Protein AF-A0A1U9YNM9-F1 (afdb_monomer_lite)

Sequence (92 aa):
MSVRMNKNGNSTIMVTLDSTPLAFAVLYMCYASKQLTEEQFHQAVQQLSAFHKKNIEEQMDTIHSYSPPPKSRRIHSSLPSQRSHGLPSKKR

Foldseek 3Di:
DDWDADPVRDIDDDDDDDCLVVQLVVLVVCVVVVVDDPVRSVVVNVVSVVVSVVVVVVVVCVVPVCDDDPPPPPPPPPDPPPDDDDDDDDDD

Organism: NCBI:txid1477

Radius of gyration: 32.37 Å; chains: 1; bounding box: 72×21×95 Å

Structure (mmCIF, N/CA/C/O backbone):
data_AF-A0A1U9YNM9-F1
#
_entry.id   AF-A0A1U9YNM9-F1
#
loop_
_atom_site.group_PDB
_atom_site.id
_atom_site.type_symbol
_atom_site.label_atom_id
_atom_site.label_alt_id
_atom_site.label_comp_id
_atom_site.label_asym_id
_atom_site.label_entity_id
_atom_site.label_seq_id
_atom_site.pdbx_PDB_ins_code
_atom_site.Cartn_x
_atom_site.Cartn_y
_atom_site.Cartn_z
_atom_site.occupancy
_atom_site.B_iso_or_equiv
_atom_site.auth_seq_id
_atom_site.auth_comp_id
_atom_site.auth_asym_id
_atom_site.auth_atom_id
_atom_site.pdbx_PDB_model_num
ATOM 1 N N . MET A 1 1 ? 6.998 -2.201 -18.821 1.00 55.06 1 MET A N 1
ATOM 2 C CA . MET A 1 1 ? 7.493 -3.321 -19.653 1.00 55.06 1 MET A CA 1
ATOM 3 C C . MET A 1 1 ? 8.573 -2.773 -20.568 1.00 55.06 1 MET A C 1
ATOM 5 O O . MET A 1 1 ? 8.293 -1.820 -21.284 1.00 55.06 1 MET A O 1
ATOM 9 N N . SER A 1 2 ? 9.789 -3.314 -20.521 1.00 66.12 2 SER A N 1
ATOM 10 C CA . SER A 1 2 ? 10.869 -2.946 -21.444 1.00 66.12 2 SER A CA 1
ATOM 11 C C . SER A 1 2 ? 11.431 -4.192 -22.122 1.00 66.12 2 SER A C 1
ATOM 13 O O . SER A 1 2 ? 11.432 -5.285 -21.555 1.00 66.12 2 SER A O 1
ATOM 15 N N . VAL A 1 3 ? 11.860 -4.045 -23.374 1.00 67.38 3 VAL A N 1
ATOM 16 C CA . VAL A 1 3 ? 12.406 -5.146 -24.173 1.00 67.38 3 VAL A CA 1
ATOM 17 C C . VAL A 1 3 ? 13.861 -4.835 -24.477 1.00 67.38 3 VAL A C 1
ATOM 19 O O . VAL A 1 3 ? 14.175 -3.799 -25.060 1.00 67.38 3 VAL A O 1
ATOM 22 N N . ARG A 1 4 ? 14.755 -5.741 -24.085 1.00 66.25 4 ARG A N 1
ATOM 23 C CA . ARG A 1 4 ? 16.192 -5.648 -24.336 1.00 66.25 4 ARG A CA 1
ATOM 24 C C . ARG A 1 4 ? 16.588 -6.700 -25.362 1.00 66.25 4 ARG A C 1
ATOM 26 O O . ARG A 1 4 ? 16.440 -7.889 -25.113 1.00 66.25 4 ARG A O 1
ATOM 33 N N . MET A 1 5 ? 17.117 -6.274 -26.502 1.00 70.94 5 MET A N 1
ATOM 34 C CA . MET A 1 5 ? 17.727 -7.171 -27.489 1.00 70.94 5 MET A CA 1
ATOM 35 C C . MET A 1 5 ? 19.201 -7.377 -27.135 1.00 70.94 5 MET A C 1
ATOM 37 O O . MET A 1 5 ? 19.938 -6.404 -26.952 1.00 70.94 5 MET A O 1
ATOM 41 N N . ASN A 1 6 ? 19.646 -8.625 -27.012 1.00 73.94 6 ASN A N 1
ATOM 42 C CA . ASN A 1 6 ? 21.064 -8.934 -26.876 1.00 73.94 6 ASN A CA 1
ATOM 43 C C . ASN A 1 6 ? 21.734 -9.032 -28.261 1.00 73.94 6 ASN A C 1
ATOM 45 O O . ASN A 1 6 ? 21.073 -9.173 -29.290 1.00 73.94 6 ASN A O 1
ATOM 49 N N . LYS A 1 7 ? 23.071 -8.951 -28.298 1.00 74.38 7 LYS A N 1
ATOM 50 C CA . LYS A 1 7 ? 23.864 -8.977 -29.546 1.00 74.38 7 LYS A CA 1
ATOM 51 C C . LYS A 1 7 ? 23.739 -10.298 -30.322 1.00 74.38 7 LYS A C 1
ATOM 53 O O . LYS A 1 7 ? 24.162 -10.372 -31.469 1.00 74.38 7 LYS A O 1
ATOM 58 N N . ASN A 1 8 ? 23.177 -11.318 -29.686 1.00 77.75 8 ASN A N 1
ATOM 59 C CA . ASN A 1 8 ? 23.045 -12.684 -30.166 1.00 77.75 8 ASN A CA 1
ATOM 60 C C . ASN A 1 8 ? 21.659 -12.926 -30.798 1.00 77.75 8 ASN A C 1
ATOM 62 O O . ASN A 1 8 ? 21.392 -14.033 -31.248 1.00 77.75 8 ASN A O 1
ATOM 66 N N . GLY A 1 9 ? 20.785 -11.909 -30.817 1.00 74.31 9 GLY A N 1
ATOM 67 C CA . GLY A 1 9 ? 19.430 -11.987 -31.367 1.00 74.31 9 GLY A CA 1
ATOM 68 C C . GLY A 1 9 ? 18.349 -12.413 -30.368 1.00 74.31 9 GLY A C 1
ATOM 69 O O . GLY A 1 9 ? 17.178 -12.448 -30.735 1.00 74.31 9 GLY A O 1
ATOM 70 N N . ASN A 1 10 ? 18.691 -12.686 -29.104 1.00 79.25 10 ASN A N 1
ATOM 71 C CA . ASN A 1 10 ? 17.698 -13.027 -28.085 1.00 79.25 10 ASN A CA 1
ATOM 72 C C . ASN A 1 10 ? 17.136 -11.759 -27.442 1.00 79.25 10 ASN A C 1
ATOM 74 O O . ASN A 1 10 ? 17.866 -10.820 -27.112 1.00 79.25 10 ASN A O 1
ATOM 78 N N . SER A 1 11 ? 15.831 -11.767 -27.201 1.00 74.69 11 SER A N 1
ATOM 79 C CA . SER A 1 11 ? 15.129 -10.703 -26.491 1.00 74.69 11 SER A CA 1
ATOM 80 C C . SER A 1 11 ? 14.924 -11.100 -25.032 1.00 74.69 11 SER A C 1
ATOM 82 O O . SER A 1 11 ? 14.412 -12.176 -24.735 1.00 74.69 11 SER A O 1
ATOM 84 N N . THR A 1 12 ? 15.291 -10.219 -24.110 1.00 73.81 12 THR A N 1
ATOM 85 C CA . THR A 1 12 ? 14.912 -10.307 -22.701 1.00 73.81 12 THR A CA 1
ATOM 86 C C . THR A 1 12 ? 13.818 -9.284 -22.443 1.00 73.81 12 THR A C 1
ATOM 88 O O . THR A 1 12 ? 14.013 -8.087 -22.662 1.00 73.81 12 THR A O 1
ATOM 91 N N . ILE A 1 13 ? 12.660 -9.753 -21.989 1.00 73.88 13 ILE A N 1
ATOM 92 C CA . ILE A 1 13 ? 11.549 -8.896 -21.581 1.00 73.88 13 ILE A CA 1
ATOM 93 C C . ILE A 1 13 ? 11.694 -8.651 -20.083 1.00 73.88 13 ILE A C 1
ATOM 95 O O . ILE A 1 13 ? 11.661 -9.590 -19.292 1.00 73.88 13 ILE A O 1
ATOM 99 N N . MET A 1 14 ? 11.860 -7.391 -19.696 1.00 67.81 14 MET A N 1
ATOM 100 C CA . MET A 1 14 ? 11.830 -6.979 -18.300 1.00 67.81 14 MET A CA 1
ATOM 101 C C . MET A 1 14 ? 10.428 -6.460 -17.971 1.00 67.81 14 MET A C 1
ATOM 103 O O . MET A 1 14 ? 9.933 -5.491 -18.561 1.00 67.81 14 MET A O 1
ATOM 107 N N . VAL A 1 15 ? 9.771 -7.134 -17.030 1.00 68.81 15 VAL A N 1
ATOM 108 C CA . VAL A 1 15 ? 8.453 -6.757 -16.518 1.00 68.81 15 VAL A CA 1
ATOM 109 C C . VAL A 1 15 ? 8.639 -6.208 -15.115 1.00 68.81 15 VAL A C 1
ATOM 111 O O . VAL A 1 15 ? 9.107 -6.912 -14.226 1.00 68.81 15 VAL A O 1
ATOM 114 N N . THR A 1 16 ? 8.263 -4.949 -14.923 1.00 70.31 16 THR A N 1
ATOM 115 C CA . THR A 1 16 ? 8.120 -4.384 -13.586 1.00 70.31 16 THR A CA 1
ATOM 116 C C . THR A 1 16 ? 6.737 -4.742 -13.061 1.00 70.31 16 THR A C 1
ATOM 118 O O . THR A 1 16 ? 5.741 -4.440 -13.719 1.00 70.31 16 THR A O 1
ATOM 121 N N . LEU A 1 17 ? 6.678 -5.366 -11.887 1.00 77.31 17 LEU A N 1
ATOM 122 C CA . LEU A 1 17 ? 5.441 -5.582 -11.140 1.00 77.31 17 LEU A CA 1
ATOM 123 C C . LEU A 1 17 ? 5.286 -4.475 -10.096 1.00 77.31 17 LEU A C 1
ATOM 125 O O . LEU A 1 17 ? 6.178 -4.281 -9.273 1.00 77.31 17 LEU A O 1
ATOM 129 N N . ASP A 1 18 ? 4.156 -3.770 -10.123 1.00 81.69 18 ASP A N 1
ATOM 130 C CA . ASP A 1 18 ? 3.795 -2.834 -9.061 1.00 81.69 18 ASP A CA 1
ATOM 131 C C . ASP A 1 18 ? 3.114 -3.594 -7.915 1.00 81.69 18 ASP A C 1
ATOM 133 O O . ASP A 1 18 ? 1.996 -4.093 -8.054 1.00 81.69 18 ASP A O 1
ATOM 137 N N . SER A 1 19 ? 3.804 -3.709 -6.781 1.00 87.25 19 SER A N 1
ATOM 138 C CA . SER A 1 19 ? 3.290 -4.369 -5.577 1.00 87.25 19 SER A CA 1
ATOM 139 C C . SER A 1 19 ? 2.469 -3.438 -4.678 1.00 87.25 19 SER A C 1
ATOM 141 O O . SER A 1 19 ? 1.891 -3.898 -3.692 1.00 87.25 19 SER A O 1
ATOM 143 N N . THR A 1 20 ? 2.371 -2.148 -5.011 1.00 91.81 20 THR A N 1
ATOM 144 C CA . THR A 1 20 ? 1.719 -1.125 -4.175 1.00 91.81 20 THR A CA 1
ATOM 145 C C . THR A 1 20 ? 0.240 -1.421 -3.903 1.00 91.81 20 THR A C 1
ATOM 147 O O . THR A 1 20 ? -0.159 -1.348 -2.738 1.00 91.81 20 THR A O 1
ATOM 150 N N . PRO A 1 21 ? -0.582 -1.834 -4.894 1.00 92.75 21 PRO A N 1
ATOM 151 C CA . PRO A 1 21 ? -1.984 -2.177 -4.641 1.00 92.75 21 PRO A CA 1
ATOM 152 C C . PRO A 1 21 ? -2.139 -3.364 -3.684 1.00 92.75 21 PRO A C 1
ATOM 154 O O . PRO A 1 21 ? -3.013 -3.360 -2.817 1.00 92.75 21 PRO A O 1
ATOM 157 N N . LEU A 1 22 ? -1.259 -4.364 -3.805 1.00 93.94 22 LEU A N 1
ATOM 158 C CA . LEU A 1 22 ? -1.261 -5.534 -2.930 1.00 93.94 22 LEU A CA 1
ATOM 159 C C . LEU A 1 22 ? -0.864 -5.152 -1.498 1.00 93.94 22 LEU A C 1
ATOM 161 O O . LEU A 1 22 ? -1.531 -5.555 -0.548 1.00 93.94 22 LEU A O 1
ATOM 165 N N . ALA A 1 23 ? 0.182 -4.339 -1.339 1.00 94.81 23 ALA A N 1
ATOM 166 C CA . ALA A 1 23 ? 0.616 -3.848 -0.034 1.00 94.81 23 ALA A CA 1
ATOM 167 C C . ALA A 1 23 ? -0.478 -3.015 0.656 1.00 94.81 23 ALA A C 1
ATOM 169 O O . ALA A 1 23 ? -0.736 -3.205 1.845 1.00 94.81 23 ALA A O 1
ATOM 170 N N . PHE A 1 24 ? -1.177 -2.152 -0.089 1.00 96.69 24 PHE A N 1
ATOM 171 C CA . PHE A 1 24 ? -2.314 -1.397 0.438 1.00 96.69 24 PHE A CA 1
ATOM 172 C C . PHE A 1 24 ? -3.447 -2.317 0.909 1.00 96.69 24 PHE A C 1
ATOM 174 O O . PHE A 1 24 ? -3.968 -2.130 2.007 1.00 96.69 24 PHE A O 1
ATOM 181 N N . ALA A 1 25 ? -3.801 -3.334 0.117 1.00 97.25 25 ALA A N 1
ATOM 182 C CA . ALA A 1 25 ? -4.843 -4.287 0.488 1.00 97.25 25 ALA A CA 1
ATOM 183 C C . ALA A 1 25 ? -4.512 -5.010 1.804 1.00 97.25 25 ALA A C 1
ATOM 185 O O . ALA A 1 25 ? -5.376 -5.131 2.670 1.00 97.25 25 ALA A O 1
ATOM 186 N N . VAL A 1 26 ? -3.255 -5.423 1.996 1.00 97.12 26 VAL A N 1
ATOM 187 C CA . VAL A 1 26 ? -2.798 -6.038 3.254 1.00 97.12 26 VAL A CA 1
ATOM 188 C C . VAL A 1 26 ? -2.927 -5.063 4.427 1.00 97.12 26 VAL A C 1
ATOM 190 O O . VAL A 1 26 ? -3.490 -5.429 5.458 1.00 97.12 26 VAL A O 1
ATOM 193 N N . LEU A 1 27 ? -2.478 -3.813 4.273 1.00 97.19 27 LEU A N 1
ATOM 194 C CA . LEU A 1 27 ? -2.612 -2.790 5.318 1.00 97.19 27 LEU A CA 1
ATOM 195 C C . LEU A 1 27 ? -4.080 -2.542 5.689 1.00 97.19 27 LEU A C 1
ATOM 197 O O . LEU A 1 27 ? -4.412 -2.457 6.872 1.00 97.19 27 LEU A O 1
ATOM 201 N N . TYR A 1 28 ? -4.962 -2.474 4.690 1.00 97.44 28 TYR A N 1
ATOM 202 C CA . TYR A 1 28 ? -6.394 -2.289 4.906 1.00 97.44 28 TYR A CA 1
ATOM 203 C C . TYR A 1 28 ? -7.019 -3.484 5.633 1.00 97.44 28 TYR A C 1
ATOM 205 O O . TYR A 1 28 ? -7.790 -3.293 6.568 1.00 97.44 28 TYR A O 1
ATOM 213 N N . MET A 1 29 ? -6.646 -4.714 5.270 1.00 97.81 29 MET A N 1
ATOM 214 C CA . MET A 1 29 ? -7.095 -5.925 5.967 1.00 97.81 29 MET A CA 1
ATOM 215 C C . MET A 1 29 ? -6.647 -5.936 7.436 1.00 97.81 29 MET A C 1
ATOM 217 O O . MET A 1 29 ? -7.433 -6.291 8.318 1.00 97.81 29 MET A O 1
ATOM 221 N N . CYS A 1 30 ? -5.419 -5.501 7.732 1.00 97.06 30 CYS A N 1
ATOM 222 C CA . CYS A 1 30 ? -4.922 -5.362 9.105 1.00 97.06 30 CYS A CA 1
ATOM 223 C C . CYS A 1 30 ? -5.698 -4.296 9.899 1.00 97.06 30 CYS A C 1
ATOM 225 O O . CYS A 1 30 ? -6.054 -4.523 11.055 1.00 97.06 30 CYS A O 1
ATOM 227 N N . TYR A 1 31 ? -6.019 -3.161 9.277 1.00 97.56 31 TYR A N 1
ATOM 228 C CA . TYR A 1 31 ? -6.850 -2.125 9.897 1.00 97.56 31 TYR A CA 1
ATOM 229 C C . TYR A 1 31 ? -8.293 -2.602 10.139 1.00 97.56 31 TYR A C 1
ATOM 231 O O . TYR A 1 31 ? -8.824 -2.467 11.243 1.00 97.56 31 TYR A O 1
ATOM 239 N N . ALA A 1 32 ? -8.913 -3.238 9.141 1.00 97.00 32 ALA A N 1
ATOM 240 C CA . ALA A 1 32 ? -10.270 -3.776 9.230 1.00 97.00 32 ALA A CA 1
ATOM 241 C C . ALA A 1 32 ? -10.392 -4.863 10.311 1.00 97.00 32 ALA A C 1
ATOM 243 O O . ALA A 1 32 ? -11.388 -4.913 11.031 1.00 97.00 32 ALA A O 1
ATOM 244 N N . SER A 1 33 ? -9.350 -5.685 10.476 1.00 97.75 33 SER A N 1
ATOM 245 C CA . SER A 1 33 ? -9.252 -6.695 11.541 1.00 97.75 33 SER A CA 1
ATOM 246 C C . SER A 1 33 ? -8.826 -6.133 12.904 1.00 97.75 33 SER A C 1
ATOM 248 O O . SER A 1 33 ? -8.592 -6.910 13.827 1.00 97.75 33 SER A O 1
ATOM 250 N N . LYS A 1 34 ? -8.750 -4.800 13.058 1.00 95.81 34 LYS A N 1
ATOM 251 C CA . LYS A 1 34 ? -8.369 -4.100 14.301 1.00 95.81 34 LYS A CA 1
ATOM 252 C C . LYS A 1 34 ? -6.968 -4.454 14.821 1.00 95.81 34 LYS A C 1
ATOM 254 O O . LYS A 1 34 ? -6.681 -4.241 15.994 1.00 95.81 34 LYS A O 1
ATOM 259 N N . GLN A 1 35 ? -6.087 -4.957 13.954 1.00 96.12 35 GLN A N 1
ATOM 260 C CA . GLN A 1 35 ? -4.680 -5.214 14.282 1.00 96.12 35 GLN A CA 1
ATOM 261 C C . GLN A 1 35 ? -3.819 -3.945 14.225 1.00 96.12 35 GLN A C 1
ATOM 263 O O . GLN A 1 35 ? -2.731 -3.918 14.791 1.00 96.12 35 GLN A O 1
ATOM 268 N N . LEU A 1 36 ? -4.301 -2.900 13.545 1.00 95.06 36 LEU A N 1
ATOM 269 C CA . LEU A 1 36 ? -3.679 -1.579 13.485 1.00 95.06 36 LEU A CA 1
ATOM 270 C C . LEU A 1 36 ? -4.645 -0.525 14.021 1.00 95.06 36 LEU A C 1
ATOM 272 O O . LEU A 1 36 ? -5.852 -0.600 13.767 1.00 95.06 36 LEU A O 1
ATOM 276 N N . THR A 1 37 ? -4.106 0.483 14.708 1.00 97.25 37 THR A N 1
ATOM 277 C CA . THR A 1 37 ? -4.869 1.707 14.981 1.00 97.25 37 THR A CA 1
ATOM 278 C C . THR A 1 37 ? -5.028 2.532 13.706 1.00 97.25 37 THR A C 1
ATOM 280 O O . THR A 1 37 ? -4.338 2.313 12.704 1.00 97.25 37 THR A O 1
ATOM 283 N N . GLU A 1 38 ? -5.949 3.491 13.730 1.00 95.94 38 GLU A N 1
ATOM 284 C CA . GLU A 1 38 ? -6.167 4.403 12.608 1.00 95.94 38 GLU A CA 1
ATOM 285 C C . GLU A 1 38 ? -4.903 5.212 12.296 1.00 95.94 38 GLU A C 1
ATOM 287 O O . GLU A 1 38 ? -4.478 5.281 11.143 1.00 95.94 38 GLU A O 1
ATOM 292 N N . GLU A 1 39 ? -4.219 5.715 13.322 1.00 97.56 39 GLU A N 1
ATOM 293 C CA . GLU A 1 39 ? -2.974 6.468 13.172 1.00 97.56 39 GLU A CA 1
ATOM 294 C C . GLU A 1 39 ? -1.869 5.609 12.547 1.00 97.56 39 GLU A C 1
ATOM 296 O O . GLU A 1 39 ? -1.183 6.052 11.622 1.00 97.56 39 GLU A O 1
ATOM 301 N N . GLN A 1 40 ? -1.724 4.360 13.002 1.00 96.88 40 GLN A N 1
ATOM 302 C CA . GLN A 1 40 ? -0.740 3.420 12.459 1.00 96.88 40 GLN A CA 1
ATOM 303 C C . GLN A 1 40 ? -1.025 3.084 10.994 1.00 96.88 40 GLN A C 1
ATOM 305 O O . GLN A 1 40 ? -0.101 3.022 10.180 1.00 96.88 40 GLN A O 1
ATOM 310 N N . PHE A 1 41 ? -2.298 2.901 10.639 1.00 97.75 41 PHE A N 1
ATOM 311 C CA . PHE A 1 41 ? -2.705 2.674 9.258 1.00 97.75 41 PHE A CA 1
ATOM 312 C C . PHE A 1 41 ? -2.384 3.886 8.373 1.00 97.75 41 PHE A C 1
ATOM 314 O O . PHE A 1 41 ? -1.736 3.730 7.336 1.00 97.75 41 PHE A O 1
ATOM 321 N N . HIS A 1 42 ? -2.751 5.098 8.798 1.00 97.44 42 HIS A N 1
ATOM 322 C CA . HIS A 1 42 ? -2.449 6.322 8.052 1.00 97.44 42 HIS A CA 1
ATOM 323 C C . HIS A 1 42 ? -0.944 6.532 7.856 1.00 97.44 42 HIS A C 1
ATOM 325 O O . HIS A 1 42 ? -0.506 6.851 6.746 1.00 97.44 42 HIS A O 1
ATOM 331 N N . GLN A 1 43 ? -0.144 6.298 8.898 1.00 97.75 43 GLN A N 1
ATOM 332 C CA . GLN A 1 43 ? 1.311 6.392 8.815 1.00 97.75 43 GLN A CA 1
ATOM 333 C C . GLN A 1 43 ? 1.891 5.356 7.837 1.00 97.75 43 GLN A C 1
ATOM 335 O O . GLN A 1 43 ? 2.741 5.698 7.011 1.00 97.75 43 GLN A O 1
ATOM 340 N N . ALA A 1 44 ? 1.407 4.112 7.872 1.00 96.38 44 ALA A N 1
ATOM 341 C CA . ALA A 1 44 ? 1.847 3.061 6.956 1.00 96.38 44 ALA A CA 1
ATOM 342 C C . A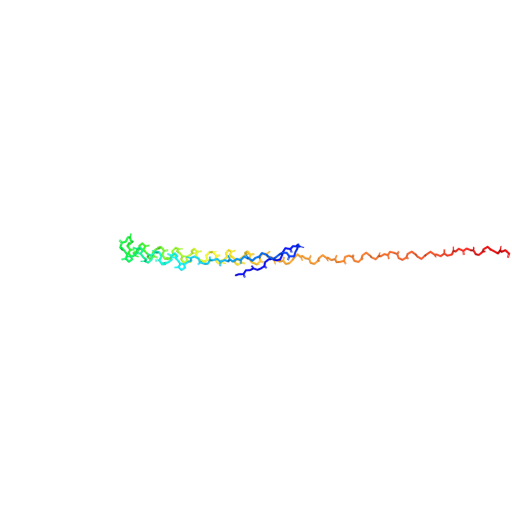LA A 1 44 ? 1.477 3.367 5.493 1.00 96.38 44 ALA A C 1
ATOM 344 O O . ALA A 1 44 ? 2.298 3.179 4.595 1.00 96.38 44 ALA A O 1
ATOM 345 N N . VAL A 1 45 ? 0.278 3.902 5.240 1.00 96.31 45 VAL A N 1
ATOM 346 C CA . VAL A 1 45 ? -0.151 4.321 3.893 1.00 96.31 45 VAL A CA 1
ATOM 347 C C . VAL A 1 45 ? 0.705 5.479 3.373 1.00 96.31 45 VAL A C 1
ATOM 349 O O . VAL A 1 45 ? 1.113 5.469 2.208 1.00 96.31 45 VAL A O 1
ATOM 352 N N . GLN A 1 46 ? 1.051 6.451 4.224 1.00 95.94 46 GLN A N 1
ATOM 353 C CA . GLN A 1 46 ? 1.973 7.527 3.848 1.00 95.94 46 GLN A CA 1
ATOM 354 C C . GLN A 1 46 ? 3.356 6.982 3.474 1.00 95.94 46 GLN A C 1
ATOM 356 O O . GLN A 1 46 ? 3.890 7.346 2.423 1.00 95.94 46 GLN A O 1
ATOM 361 N N . GLN A 1 47 ? 3.912 6.068 4.273 1.00 94.81 47 GLN A N 1
ATOM 362 C CA . GLN A 1 47 ? 5.196 5.427 3.975 1.00 94.81 47 GLN A CA 1
ATOM 363 C C . GLN A 1 47 ? 5.154 4.632 2.665 1.00 94.81 47 GLN A C 1
ATOM 365 O O . GLN A 1 47 ? 6.075 4.745 1.855 1.00 94.81 47 GLN A O 1
ATOM 370 N N . LEU A 1 48 ? 4.069 3.894 2.420 1.00 94.25 48 LEU A N 1
ATOM 371 C CA . LEU A 1 48 ? 3.861 3.153 1.178 1.00 94.25 48 LEU A CA 1
ATOM 372 C C . LEU A 1 48 ? 3.837 4.090 -0.041 1.00 94.25 48 LEU A C 1
ATOM 374 O O . LEU A 1 48 ? 4.492 3.813 -1.045 1.00 94.25 48 LEU A O 1
ATOM 378 N N . SER A 1 49 ? 3.149 5.232 0.060 1.00 90.69 49 SER A N 1
ATOM 379 C CA . SER A 1 49 ? 3.103 6.223 -1.024 1.00 90.69 49 SER A CA 1
ATOM 380 C C . SE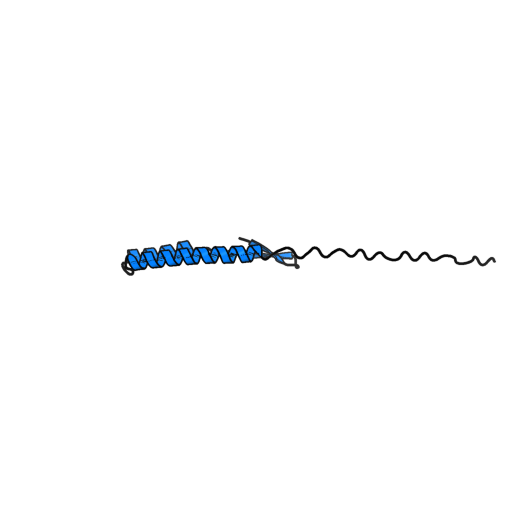R A 1 49 ? 4.474 6.852 -1.309 1.00 90.69 49 SER A C 1
ATOM 382 O O . SER A 1 49 ? 4.854 7.025 -2.470 1.00 90.69 49 SER A O 1
ATOM 384 N N . ALA A 1 50 ? 5.256 7.134 -0.261 1.00 89.94 50 ALA A N 1
ATOM 385 C CA . ALA A 1 50 ? 6.606 7.669 -0.390 1.00 89.94 50 ALA A CA 1
ATOM 386 C C . ALA A 1 50 ? 7.564 6.644 -1.016 1.00 89.94 50 ALA A C 1
ATOM 388 O O . ALA A 1 50 ? 8.388 7.002 -1.858 1.00 89.94 50 ALA A O 1
ATOM 389 N N . PHE A 1 51 ? 7.436 5.369 -0.640 1.00 88.44 51 PHE A N 1
ATOM 390 C CA . PHE A 1 51 ? 8.208 4.276 -1.225 1.00 88.44 51 PHE A CA 1
ATOM 391 C C . PHE A 1 51 ? 7.901 4.095 -2.716 1.00 88.44 51 PHE A C 1
ATOM 393 O O . PHE A 1 51 ? 8.825 4.015 -3.522 1.00 88.44 51 PHE A O 1
ATOM 400 N N . HIS A 1 52 ? 6.620 4.100 -3.093 1.00 86.81 52 HIS A N 1
ATOM 401 C CA . HIS A 1 52 ? 6.200 3.984 -4.491 1.00 86.81 52 HIS A CA 1
ATOM 402 C C . HIS A 1 52 ? 6.784 5.106 -5.361 1.00 86.81 52 HIS A C 1
ATOM 404 O O . HIS A 1 52 ? 7.331 4.841 -6.431 1.00 86.81 52 HIS A O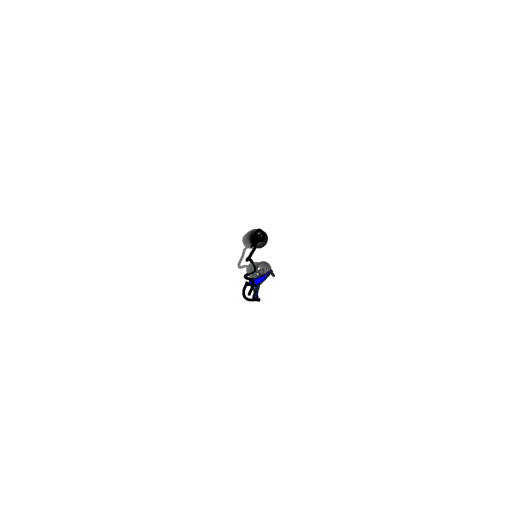 1
ATOM 410 N N . LYS A 1 53 ? 6.756 6.351 -4.865 1.00 81.38 53 LYS A N 1
ATOM 411 C CA . LYS A 1 53 ? 7.347 7.506 -5.559 1.00 81.38 53 LYS A CA 1
ATOM 412 C C . LYS A 1 53 ? 8.843 7.326 -5.834 1.00 81.38 53 LYS A C 1
ATOM 414 O O . LYS A 1 53 ? 9.269 7.514 -6.969 1.00 81.38 53 LYS A O 1
ATOM 419 N N . LYS A 1 54 ? 9.615 6.899 -4.827 1.00 76.25 54 LYS A N 1
ATOM 420 C CA . LYS A 1 54 ? 11.055 6.621 -4.983 1.00 76.25 54 LYS A CA 1
ATOM 421 C C . LYS A 1 54 ? 11.323 5.508 -5.996 1.00 76.25 54 LYS A C 1
ATOM 423 O O . LYS A 1 54 ? 12.229 5.622 -6.811 1.00 76.25 54 LYS A O 1
ATOM 428 N N . ASN A 1 55 ? 10.514 4.448 -5.971 1.00 70.69 55 ASN A N 1
ATOM 429 C CA . ASN A 1 55 ? 10.685 3.316 -6.882 1.00 70.69 55 ASN A CA 1
ATOM 430 C C . ASN A 1 55 ? 10.430 3.704 -8.351 1.00 70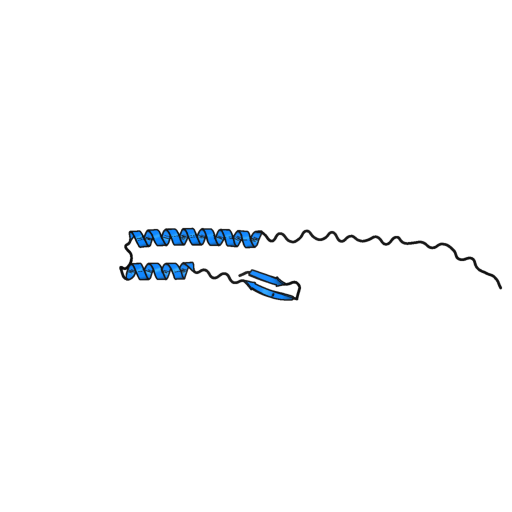.69 55 ASN A C 1
ATOM 432 O O . ASN A 1 55 ? 11.087 3.190 -9.254 1.00 70.69 55 ASN A O 1
ATOM 436 N N . ILE A 1 56 ? 9.498 4.632 -8.596 1.00 69.81 56 ILE A N 1
ATOM 437 C CA . ILE A 1 56 ? 9.255 5.182 -9.937 1.00 69.81 56 ILE A CA 1
ATOM 438 C C . ILE A 1 56 ? 10.445 6.024 -10.412 1.00 69.81 56 ILE A C 1
ATOM 440 O O . ILE A 1 56 ? 10.852 5.882 -11.565 1.00 69.81 56 ILE A O 1
ATOM 444 N N . GLU A 1 57 ? 11.009 6.874 -9.550 1.00 63.66 57 GLU A N 1
ATOM 445 C CA . GLU A 1 57 ? 12.175 7.706 -9.886 1.00 63.66 57 GLU A CA 1
ATOM 446 C C . GLU A 1 57 ? 13.398 6.844 -10.249 1.00 63.66 57 GLU A C 1
ATOM 448 O O . GLU A 1 57 ? 13.976 7.020 -11.321 1.00 63.66 57 GLU A O 1
ATOM 453 N N . GLU A 1 58 ? 13.715 5.817 -9.454 1.00 61.44 58 GLU A N 1
ATOM 454 C CA . GLU A 1 58 ? 14.820 4.889 -9.753 1.00 61.44 58 GLU A CA 1
ATOM 455 C C . GLU A 1 58 ? 14.600 4.096 -11.057 1.00 61.44 58 GLU A C 1
ATOM 457 O O . GLU A 1 58 ? 15.542 3.830 -11.817 1.00 61.44 58 GLU A O 1
ATOM 462 N N . GLN A 1 59 ? 13.351 3.730 -11.366 1.00 59.50 59 GLN A N 1
ATOM 463 C CA . GLN A 1 59 ? 13.028 3.079 -12.637 1.00 59.50 59 GLN A CA 1
ATOM 464 C C . GLN A 1 59 ? 13.177 4.021 -13.833 1.00 59.50 59 GLN A C 1
ATOM 466 O O . GLN A 1 59 ? 13.658 3.588 -14.882 1.00 59.50 59 GLN A O 1
ATOM 471 N N . MET A 1 60 ? 12.803 5.293 -13.692 1.00 56.91 60 MET A N 1
ATOM 472 C CA . MET A 1 60 ? 12.974 6.312 -14.733 1.00 56.91 60 MET A CA 1
ATOM 473 C C . MET A 1 60 ? 14.458 6.557 -15.034 1.00 56.91 60 MET A C 1
ATOM 475 O O . MET A 1 60 ? 14.846 6.554 -16.204 1.00 56.91 60 MET A O 1
ATOM 479 N N . ASP A 1 61 ? 15.307 6.651 -14.008 1.00 57.03 61 ASP A N 1
ATOM 480 C CA . ASP A 1 61 ? 16.757 6.838 -14.169 1.00 57.03 61 ASP A CA 1
ATOM 481 C C . ASP A 1 61 ? 17.435 5.638 -14.843 1.00 57.03 61 ASP A C 1
ATOM 483 O O . ASP A 1 61 ? 18.306 5.788 -15.712 1.00 57.03 61 ASP A O 1
ATOM 487 N N . THR A 1 62 ? 16.986 4.426 -14.514 1.00 55.47 62 THR A N 1
ATOM 488 C CA . THR A 1 62 ? 17.471 3.193 -15.151 1.00 55.47 62 THR A CA 1
ATOM 489 C C . THR A 1 62 ? 17.104 3.140 -16.640 1.00 55.47 62 THR A C 1
ATOM 491 O O . THR A 1 62 ? 17.866 2.610 -17.452 1.00 55.47 62 THR A O 1
ATOM 494 N N . ILE A 1 63 ? 15.959 3.713 -17.023 1.00 56.41 63 ILE A N 1
ATOM 495 C CA . ILE A 1 63 ? 15.525 3.809 -18.423 1.00 56.41 63 ILE A CA 1
ATOM 496 C C . ILE A 1 63 ? 16.296 4.920 -19.158 1.00 56.41 63 ILE A C 1
ATOM 498 O O . ILE A 1 63 ? 16.687 4.725 -20.311 1.00 56.41 63 ILE A O 1
ATOM 502 N N . HIS A 1 64 ? 16.567 6.057 -18.508 1.00 53.19 64 HIS A N 1
ATOM 503 C CA . HIS A 1 64 ? 17.185 7.218 -19.158 1.00 53.19 64 HIS A CA 1
ATOM 504 C C . HIS A 1 64 ? 18.710 7.136 -19.319 1.00 53.19 64 HIS A C 1
ATOM 506 O O . HIS A 1 64 ? 19.268 7.783 -20.206 1.00 53.19 64 HIS A O 1
ATOM 512 N N . SER A 1 65 ? 19.386 6.300 -18.529 1.00 52.22 65 SER A N 1
ATOM 513 C CA . SER A 1 65 ? 20.849 6.144 -18.566 1.00 52.22 65 SER A CA 1
ATOM 514 C C . SER A 1 65 ? 21.389 5.448 -19.828 1.00 52.22 65 SER A C 1
ATOM 516 O O . SER A 1 65 ? 22.600 5.414 -20.050 1.00 52.22 65 SER A O 1
ATOM 518 N N . TYR A 1 66 ? 20.525 4.915 -20.697 1.00 50.06 66 TYR A N 1
ATOM 519 C CA . TYR A 1 66 ? 20.935 4.310 -21.967 1.00 50.06 66 TYR A CA 1
ATOM 520 C C . TYR A 1 66 ? 20.944 5.338 -23.101 1.00 50.06 66 TYR A C 1
ATOM 522 O O . TYR A 1 66 ? 20.184 5.252 -24.065 1.00 50.06 66 TYR A O 1
ATOM 530 N N . SER A 1 67 ? 21.864 6.298 -23.008 1.00 49.25 67 SER A N 1
ATOM 531 C CA . SER A 1 67 ? 22.298 7.040 -24.191 1.00 49.25 67 SER A CA 1
ATOM 532 C C . SER A 1 67 ? 22.910 6.031 -25.178 1.00 49.25 67 SER A C 1
ATOM 534 O O . SER A 1 67 ? 23.732 5.204 -24.761 1.00 49.25 67 SER A O 1
ATOM 536 N N . PRO A 1 68 ? 22.500 6.006 -26.462 1.00 60.03 68 PRO A N 1
ATOM 537 C CA . PRO A 1 68 ? 23.055 5.059 -27.417 1.00 60.03 68 PRO A CA 1
ATOM 538 C C . PRO A 1 68 ? 24.575 5.258 -27.489 1.00 60.03 68 PRO A C 1
ATOM 540 O O . PRO A 1 68 ? 25.041 6.398 -27.394 1.00 60.03 68 PRO A O 1
ATOM 543 N N . PRO A 1 69 ? 25.367 4.182 -27.659 1.00 53.50 69 PRO A N 1
ATOM 544 C CA . PRO A 1 69 ? 26.806 4.331 -27.799 1.00 53.50 69 PRO A CA 1
ATOM 545 C C . PRO A 1 69 ? 27.070 5.326 -28.938 1.00 53.50 69 PRO A C 1
ATOM 547 O O . PRO A 1 69 ? 26.397 5.237 -29.975 1.00 53.50 69 PRO A O 1
ATOM 550 N N . PRO A 1 70 ? 28.000 6.286 -28.768 1.00 51.62 70 PRO A N 1
ATOM 551 C CA . PRO A 1 70 ? 28.317 7.231 -29.825 1.00 51.62 70 PRO A CA 1
ATOM 552 C C . PRO A 1 70 ? 28.631 6.421 -31.079 1.00 51.62 70 PRO A C 1
ATOM 554 O O . PRO A 1 70 ? 29.457 5.506 -31.033 1.00 51.62 70 PRO A O 1
ATOM 557 N N . LYS A 1 71 ? 27.901 6.700 -32.170 1.00 52.94 71 LYS A N 1
ATOM 558 C CA . LYS A 1 71 ? 28.075 6.031 -33.464 1.00 52.94 71 LYS A CA 1
ATOM 559 C C . LYS A 1 71 ? 29.570 5.980 -33.744 1.00 52.94 71 LYS A C 1
ATOM 561 O O . LYS A 1 71 ? 30.182 7.030 -33.938 1.00 52.94 71 LYS A O 1
ATOM 566 N N . SER A 1 72 ? 30.143 4.776 -33.720 1.00 52.50 72 SER A N 1
ATOM 567 C CA . SER A 1 72 ? 31.543 4.574 -34.067 1.00 52.50 72 SER A CA 1
ATOM 568 C C . SER A 1 72 ? 31.742 5.213 -35.434 1.00 52.50 72 SER A C 1
ATOM 570 O O . SER A 1 72 ? 31.103 4.815 -36.412 1.00 52.50 72 SER A O 1
ATOM 572 N N . ARG A 1 73 ? 32.516 6.303 -35.465 1.00 51.66 73 ARG A N 1
ATOM 573 C CA . ARG A 1 73 ? 32.861 7.031 -36.681 1.00 51.66 73 ARG A CA 1
ATOM 574 C C . ARG A 1 73 ? 33.455 5.987 -37.616 1.00 51.66 73 ARG A C 1
ATOM 576 O O . ARG A 1 73 ? 34.538 5.481 -37.347 1.00 51.66 73 ARG A O 1
ATOM 583 N N . ARG A 1 74 ? 32.714 5.619 -38.665 1.00 48.75 74 ARG A N 1
ATOM 584 C CA . ARG A 1 74 ? 33.164 4.706 -39.715 1.00 48.75 74 ARG A CA 1
ATOM 585 C C . ARG A 1 74 ? 34.408 5.338 -40.323 1.00 48.75 74 ARG A C 1
ATOM 587 O O . ARG A 1 74 ? 34.300 6.247 -41.142 1.00 48.75 74 ARG A O 1
ATOM 594 N N . ILE A 1 75 ? 35.583 4.928 -39.854 1.00 52.84 75 ILE A N 1
ATOM 595 C CA . ILE A 1 75 ? 36.842 5.313 -40.472 1.00 52.84 75 ILE A CA 1
ATOM 596 C C . ILE A 1 75 ? 36.826 4.579 -41.807 1.00 52.84 75 ILE A C 1
ATOM 598 O O . ILE A 1 75 ? 37.099 3.384 -41.880 1.00 52.84 75 ILE A O 1
ATOM 602 N N . HIS A 1 76 ? 36.406 5.277 -42.859 1.00 48.47 76 HIS A N 1
ATOM 603 C CA . HIS A 1 76 ? 36.759 4.883 -44.207 1.00 48.47 76 HIS A CA 1
ATOM 604 C C . HIS A 1 76 ? 38.278 5.008 -44.262 1.00 48.47 76 HIS A C 1
ATOM 606 O O . HIS A 1 76 ? 38.810 6.103 -44.426 1.00 48.47 76 HIS A O 1
ATOM 612 N N . SER A 1 77 ? 38.982 3.899 -44.038 1.00 48.56 77 SER A N 1
ATOM 613 C CA . SER A 1 77 ? 40.374 3.787 -44.435 1.00 48.56 77 SER A CA 1
ATOM 614 C C . SER A 1 77 ? 40.383 3.986 -45.944 1.00 48.56 77 SER A C 1
ATOM 616 O O . SER A 1 77 ? 40.029 3.084 -46.705 1.00 48.56 77 SER A O 1
ATOM 618 N N . SER A 1 78 ? 40.699 5.202 -46.376 1.00 49.00 78 SER A N 1
ATOM 619 C CA . SER A 1 78 ? 41.100 5.474 -47.743 1.00 49.00 78 SER A CA 1
ATOM 620 C C . SER A 1 78 ? 42.280 4.555 -48.038 1.00 49.00 78 SER A C 1
ATOM 622 O O . SER A 1 78 ? 43.388 4.793 -47.555 1.00 49.00 78 SER A O 1
ATOM 624 N N . LEU A 1 79 ? 42.026 3.469 -48.771 1.00 51.16 79 LEU A N 1
ATOM 625 C CA . LEU A 1 79 ? 43.089 2.711 -49.411 1.00 51.16 79 LEU A CA 1
ATOM 626 C C . LEU A 1 79 ? 43.901 3.705 -50.257 1.00 51.16 79 LEU A C 1
ATOM 628 O O . LEU A 1 79 ? 43.307 4.391 -51.095 1.00 51.16 79 LEU A O 1
ATOM 632 N N . PRO A 1 80 ? 45.228 3.807 -50.092 1.00 44.91 80 PRO A N 1
ATOM 633 C CA . PRO A 1 80 ? 46.027 4.512 -51.071 1.00 44.91 80 PRO A CA 1
ATOM 634 C C . PRO A 1 80 ? 45.995 3.700 -52.369 1.00 44.91 80 PRO A C 1
ATOM 636 O O . PRO A 1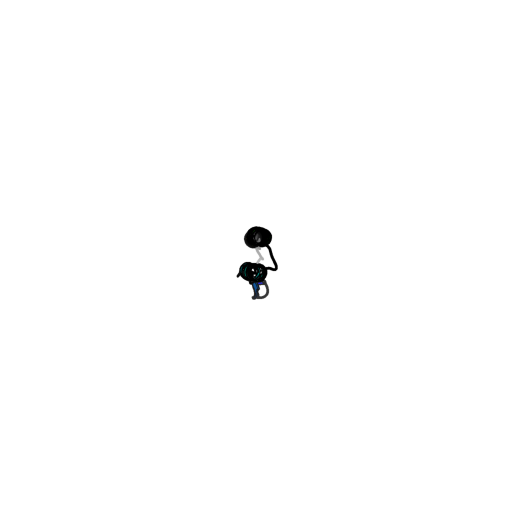 80 ? 46.504 2.583 -52.443 1.00 44.91 80 PRO A O 1
ATOM 639 N N . SER A 1 81 ? 45.370 4.278 -53.393 1.00 47.56 81 SER A N 1
ATOM 640 C CA . SER A 1 81 ? 45.465 3.843 -54.784 1.00 47.56 81 SER A CA 1
ATOM 641 C C . SER A 1 81 ? 46.926 3.947 -55.233 1.00 47.56 81 SER A C 1
ATOM 643 O O . SER A 1 81 ? 47.364 4.982 -55.736 1.00 47.56 81 SER A O 1
ATOM 645 N N . GLN A 1 82 ? 47.700 2.881 -55.027 1.00 49.22 82 GLN A N 1
ATOM 646 C CA . GLN A 1 82 ? 49.045 2.737 -55.576 1.00 49.22 82 GLN A CA 1
ATOM 647 C C . GLN A 1 82 ? 48.938 2.540 -57.093 1.00 49.22 82 GLN A C 1
ATOM 649 O O . GLN A 1 82 ? 48.632 1.468 -57.607 1.00 49.22 82 GLN A O 1
ATOM 654 N N . ARG A 1 83 ? 49.165 3.645 -57.800 1.00 44.56 83 ARG A N 1
ATOM 655 C CA . ARG A 1 83 ? 49.344 3.747 -59.245 1.00 44.56 83 ARG A CA 1
ATOM 656 C C . ARG A 1 83 ? 50.718 3.158 -59.590 1.00 44.56 83 ARG A C 1
ATOM 658 O O . ARG A 1 83 ? 51.719 3.863 -59.518 1.00 44.56 83 ARG A O 1
ATOM 665 N N . SER A 1 84 ? 50.793 1.874 -59.938 1.00 42.47 84 SER A N 1
ATOM 666 C CA . SER A 1 84 ? 52.030 1.295 -60.476 1.00 42.47 84 SER A CA 1
ATOM 667 C C . SER A 1 84 ? 52.151 1.632 -61.963 1.00 42.47 84 SER A C 1
ATOM 669 O O . SER A 1 84 ? 51.470 1.059 -62.814 1.00 42.47 84 SER A O 1
ATOM 671 N N . HIS A 1 85 ? 53.011 2.603 -62.258 1.00 46.44 85 HIS A N 1
ATOM 672 C CA . HIS A 1 85 ? 53.496 2.914 -63.595 1.00 46.44 85 HIS A CA 1
ATOM 673 C C . HIS A 1 85 ? 54.441 1.808 -64.106 1.00 46.44 85 HIS A C 1
ATOM 675 O O . HIS A 1 85 ? 55.369 1.429 -63.402 1.00 46.44 85 HIS A O 1
ATOM 681 N N . GLY A 1 86 ? 54.231 1.373 -65.354 1.00 40.94 86 GLY A N 1
ATOM 682 C CA . GLY A 1 86 ? 55.281 1.001 -66.316 1.00 40.94 86 GLY A CA 1
ATOM 683 C C . GLY A 1 86 ? 56.037 -0.322 -66.129 1.00 40.94 86 GLY A C 1
ATOM 684 O O . GLY A 1 86 ? 56.998 -0.394 -65.373 1.00 40.94 86 GLY A O 1
ATOM 685 N N . LEU A 1 87 ? 55.720 -1.316 -66.965 1.00 46.88 87 LEU A N 1
ATOM 686 C CA . LEU A 1 87 ? 56.663 -2.369 -67.369 1.00 46.88 87 LEU A CA 1
ATOM 687 C C . LEU A 1 87 ? 57.048 -2.142 -68.845 1.00 46.88 87 LEU A C 1
ATOM 689 O O . LEU A 1 87 ? 56.149 -1.941 -69.664 1.00 46.88 87 LEU A O 1
ATOM 693 N N . PRO A 1 88 ? 58.344 -2.148 -69.213 1.00 52.22 88 PRO A N 1
ATOM 694 C CA . PRO A 1 88 ? 58.766 -1.957 -70.594 1.00 52.22 88 PRO A CA 1
ATOM 695 C C . PRO A 1 88 ? 58.606 -3.241 -71.422 1.00 52.22 88 PRO A C 1
ATOM 697 O O . PRO A 1 88 ? 58.995 -4.333 -71.006 1.00 52.22 88 PRO A O 1
ATOM 700 N N . SER A 1 89 ? 58.068 -3.080 -72.632 1.00 47.81 89 SER A N 1
ATOM 701 C CA . SER A 1 89 ? 57.983 -4.110 -73.669 1.00 47.81 89 SER A CA 1
ATOM 702 C C . SER A 1 89 ? 59.367 -4.629 -74.058 1.00 47.81 89 SER A C 1
ATOM 704 O O . SER A 1 89 ? 60.220 -3.864 -74.509 1.00 47.81 89 SER A O 1
ATOM 706 N N . LYS A 1 90 ? 59.574 -5.947 -73.974 1.00 44.69 90 LYS A N 1
ATOM 707 C CA . LYS A 1 90 ? 60.726 -6.623 -74.580 1.00 44.69 90 LYS A CA 1
ATOM 708 C C . LYS A 1 90 ? 60.290 -7.202 -75.929 1.00 44.69 90 LYS A C 1
ATOM 710 O O . LYS A 1 90 ? 59.520 -8.157 -75.972 1.00 44.69 90 LYS A O 1
ATOM 715 N N . LYS A 1 91 ? 60.748 -6.571 -77.018 1.00 42.94 91 LYS A N 1
ATOM 716 C CA . LYS A 1 91 ? 60.649 -7.074 -78.399 1.00 42.94 91 LYS A CA 1
ATOM 717 C C . LYS A 1 91 ? 61.311 -8.455 -78.502 1.00 42.94 91 LYS A C 1
ATOM 719 O O . LYS A 1 91 ? 62.402 -8.647 -77.963 1.00 42.94 91 LYS A O 1
ATOM 724 N N . ARG A 1 92 ? 60.661 -9.366 -79.221 1.00 46.56 92 ARG A N 1
ATOM 725 C CA . ARG A 1 92 ? 61.300 -10.472 -79.941 1.00 46.56 92 ARG A CA 1
ATOM 726 C C . ARG A 1 92 ? 61.241 -10.148 -81.424 1.00 46.56 92 ARG A C 1
ATOM 728 O O . ARG A 1 92 ? 60.239 -9.508 -81.816 1.00 46.56 92 ARG A O 1
#

pLDDT: mean 72.39, std 19.86, range [40.94, 97.81]

Secondary structure (DSSP, 8-state):
-EEEE-TTS-EEEE-----HHHHHHHHHHHHHTTSS-HHHHHHHHHHHHHHH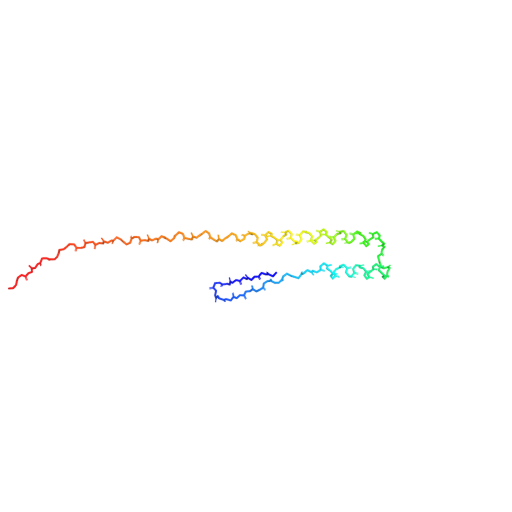HHHHHHHHHHHHT-PPPP----------------------

InterPro domains:
  IPR059670 YurS, helical domain [PF27320] (20-60)